Protein AF-A0A379U1R6-F1 (afdb_monomer_lite)

pLDDT: mean 86.16, std 8.95, range [50.12, 93.88]

InterPro domains:
  IPR001967 Peptidase S11, D-alanyl-D-alanine carboxypeptidase A, N-terminal [PF00768] (1-54)
  IPR012338 Beta-lactamase/transpeptidase-like [G3DSA:3.40.710.10] (1-57)
  IPR012338 Beta-lactamase/transpeptidase-like [SSF56601] (1-54)

Secondary structure (DSSP, 8-state):
--HHHHHHHHH-HHHHHGGG-SEEEETTEEEE-S-GGGG-SSS---------------

Structure (mmCIF, N/CA/C/O backbone):
data_AF-A0A379U1R6-F1
#
_entry.id   AF-A0A379U1R6-F1
#
loop_
_atom_site.group_PDB
_atom_site.id
_atom_site.type_symbol
_atom_site.label_atom_id
_atom_site.label_alt_id
_atom_site.label_comp_id
_atom_site.label_asym_id
_atom_site.label_entity_id
_atom_site.label_seq_id
_atom_site.pdbx_PDB_ins_code
_atom_site.Cartn_x
_atom_site.Cartn_y
_atom_site.Cartn_z
_atom_site.occupancy
_atom_site.B_iso_or_equiv
_atom_site.auth_seq_id
_atom_site.auth_comp_id
_atom_site.auth_asym_id
_atom_site.auth_atom_id
_atom_site.pdbx_PDB_model_num
ATOM 1 N N . MET A 1 1 ? 12.106 3.171 -8.339 1.00 75.06 1 MET A N 1
ATOM 2 C CA . MET A 1 1 ? 11.272 1.995 -8.682 1.00 75.06 1 MET A CA 1
ATOM 3 C C . MET A 1 1 ? 9.985 2.433 -9.390 1.00 75.06 1 MET A C 1
ATOM 5 O O . MET A 1 1 ? 8.916 2.326 -8.811 1.00 75.06 1 MET A O 1
ATOM 9 N N . ALA A 1 2 ? 10.067 2.963 -10.617 1.00 87.56 2 ALA A N 1
ATOM 10 C CA . ALA A 1 2 ? 8.881 3.456 -11.344 1.00 87.56 2 ALA A CA 1
ATOM 11 C C . ALA A 1 2 ? 8.341 2.440 -12.367 1.00 87.56 2 ALA A C 1
ATOM 13 O O . ALA A 1 2 ? 7.140 2.209 -12.434 1.00 87.56 2 ALA A O 1
ATOM 14 N N . LEU A 1 3 ? 9.233 1.773 -13.110 1.00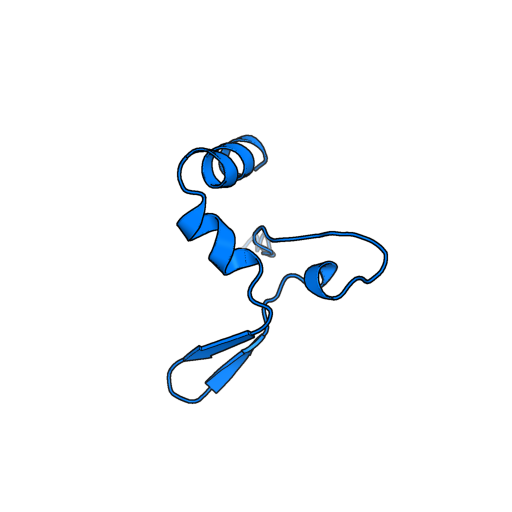 92.00 3 LEU A N 1
ATOM 15 C CA . LEU A 1 3 ? 8.855 0.778 -14.123 1.00 92.00 3 LEU A CA 1
ATOM 16 C C . LEU A 1 3 ? 8.142 -0.435 -13.516 1.00 92.00 3 LEU A C 1
ATOM 18 O O . LEU A 1 3 ? 7.139 -0.882 -14.056 1.00 92.00 3 LEU A O 1
ATOM 22 N N . LEU A 1 4 ? 8.609 -0.906 -12.354 1.00 88.94 4 LEU A N 1
ATOM 23 C CA . LEU A 1 4 ? 7.967 -2.009 -11.638 1.00 88.94 4 LEU A CA 1
ATOM 24 C C . LEU A 1 4 ? 6.555 -1.640 -11.163 1.00 88.94 4 LEU A C 1
ATOM 26 O O . LEU A 1 4 ? 5.652 -2.456 -11.264 1.00 88.94 4 LEU A O 1
ATOM 30 N N . GLY A 1 5 ? 6.349 -0.402 -10.700 1.00 87.81 5 GLY A N 1
ATOM 31 C CA . GLY A 1 5 ? 5.015 0.081 -10.332 1.00 87.81 5 GLY A CA 1
ATOM 32 C C . GLY A 1 5 ? 4.068 0.120 -11.529 1.00 87.81 5 GLY A C 1
ATOM 33 O O . GLY A 1 5 ? 2.930 -0.318 -11.424 1.00 87.81 5 GLY A O 1
ATOM 34 N N . LYS A 1 6 ? 4.559 0.572 -12.691 1.00 90.44 6 LYS A N 1
ATOM 35 C CA . LYS A 1 6 ? 3.781 0.576 -13.937 1.00 90.44 6 LYS A CA 1
ATOM 36 C C . LYS A 1 6 ? 3.385 -0.839 -14.371 1.00 90.44 6 LYS A C 1
ATOM 38 O O . LYS A 1 6 ? 2.230 -1.045 -14.723 1.00 90.44 6 LYS A O 1
ATOM 43 N N . ALA A 1 7 ? 4.323 -1.785 -14.333 1.00 92.56 7 ALA A N 1
ATOM 44 C CA . ALA A 1 7 ? 4.047 -3.186 -14.647 1.00 92.56 7 ALA A CA 1
ATOM 45 C C . ALA A 1 7 ? 3.023 -3.785 -13.672 1.00 92.56 7 ALA A C 1
ATOM 47 O O . ALA A 1 7 ? 2.091 -4.448 -14.095 1.00 92.56 7 ALA A O 1
ATOM 48 N N . LEU A 1 8 ? 3.123 -3.472 -12.377 1.00 89.62 8 LEU A N 1
ATOM 49 C CA . LEU A 1 8 ? 2.188 -3.979 -11.371 1.00 89.62 8 LEU A CA 1
ATOM 50 C C . LEU A 1 8 ? 0.754 -3.463 -11.593 1.00 89.62 8 LEU A C 1
ATOM 52 O O . LEU A 1 8 ? -0.194 -4.226 -11.467 1.00 89.62 8 LEU A O 1
ATOM 56 N N . ILE A 1 9 ? 0.596 -2.199 -11.998 1.00 91.00 9 ILE A N 1
ATOM 57 C CA . ILE A 1 9 ? -0.712 -1.624 -12.357 1.00 91.00 9 ILE A CA 1
ATOM 58 C C . ILE A 1 9 ? -1.285 -2.268 -13.629 1.00 91.00 9 ILE A C 1
ATOM 60 O O . ILE A 1 9 ? -2.487 -2.503 -13.709 1.00 91.00 9 ILE A O 1
ATOM 64 N N . HIS A 1 10 ? -0.442 -2.500 -14.638 1.00 93.75 10 HIS A N 1
ATOM 65 C CA . HIS A 1 10 ? -0.882 -2.927 -15.967 1.00 93.75 10 HIS A CA 1
ATOM 66 C C . HIS A 1 10 ? -1.074 -4.445 -16.086 1.00 93.75 10 HIS A C 1
ATOM 68 O O . HIS A 1 10 ? -2.074 -4.896 -16.635 1.00 93.75 10 HIS A O 1
ATOM 74 N N . ASP A 1 11 ? -0.121 -5.224 -15.577 1.00 93.69 11 ASP A N 1
ATOM 75 C CA . ASP A 1 11 ? -0.025 -6.663 -15.830 1.00 93.69 11 ASP A CA 1
ATOM 76 C C . ASP A 1 11 ? -0.781 -7.488 -14.778 1.00 93.69 11 ASP A C 1
ATOM 78 O O . ASP A 1 11 ? -1.230 -8.593 -15.075 1.00 93.69 11 ASP A O 1
ATOM 82 N N . VAL A 1 12 ? -0.935 -6.963 -13.554 1.00 93.88 12 VAL A N 1
ATOM 83 C CA . VAL A 1 12 ? -1.612 -7.639 -12.429 1.00 93.88 12 VAL A CA 1
ATOM 84 C C . VAL A 1 12 ? -2.565 -6.691 -11.675 1.00 93.88 12 VAL A C 1
ATOM 86 O O . VAL A 1 12 ? -2.385 -6.428 -10.484 1.00 93.88 12 VAL A O 1
ATOM 89 N N . PRO A 1 13 ? -3.612 -6.165 -12.339 1.00 91.44 13 PRO A N 1
ATOM 90 C CA . PRO A 1 13 ? -4.492 -5.144 -11.763 1.00 91.44 13 PRO A CA 1
ATOM 91 C C . PRO A 1 13 ? -5.252 -5.610 -10.509 1.00 91.44 13 PRO A C 1
ATOM 93 O O . PRO A 1 13 ? -5.491 -4.803 -9.609 1.00 91.44 13 PRO A O 1
ATOM 96 N N . ASP A 1 14 ? -5.592 -6.899 -10.416 1.00 89.75 14 ASP A N 1
ATOM 97 C CA . ASP A 1 14 ? -6.257 -7.471 -9.236 1.00 89.75 14 ASP A CA 1
ATOM 98 C C . ASP A 1 14 ? -5.336 -7.457 -8.008 1.00 89.75 14 ASP A C 1
ATOM 100 O O . ASP A 1 14 ? -5.761 -7.097 -6.912 1.00 89.75 14 ASP A O 1
ATOM 104 N N . GLU A 1 15 ? -4.049 -7.755 -8.206 1.00 89.62 15 GLU A N 1
ATOM 105 C CA . GLU A 1 15 ? -3.034 -7.648 -7.156 1.00 89.62 15 GLU A CA 1
ATOM 106 C C . GLU A 1 15 ? -2.781 -6.178 -6.807 1.00 89.62 15 GLU A C 1
ATOM 108 O O . GLU A 1 15 ? -2.661 -5.825 -5.638 1.00 89.62 15 GLU A O 1
ATOM 113 N N . TYR A 1 16 ? -2.765 -5.274 -7.795 1.00 90.88 16 TYR A N 1
ATOM 114 C CA . TYR A 1 16 ? -2.623 -3.843 -7.521 1.00 90.88 16 TYR A CA 1
ATOM 115 C C . TYR A 1 16 ? -3.750 -3.314 -6.626 1.00 90.88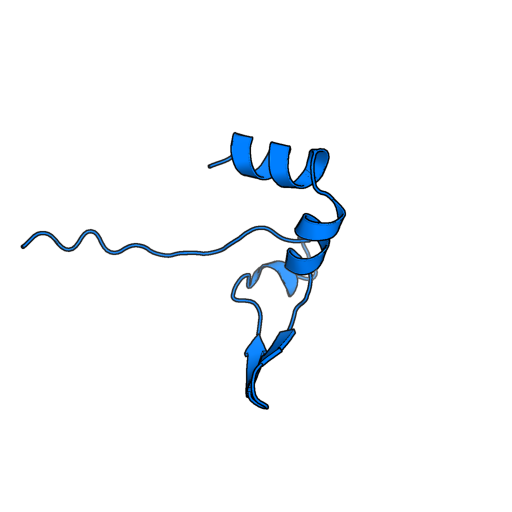 16 TYR A C 1
ATOM 117 O O . TYR A 1 16 ? -3.509 -2.484 -5.744 1.00 90.88 16 TYR A O 1
ATOM 125 N N . ALA A 1 17 ? -4.972 -3.816 -6.814 1.00 89.62 17 ALA A N 1
ATOM 126 C CA . ALA A 1 17 ? -6.148 -3.342 -6.101 1.00 89.62 17 ALA A CA 1
ATOM 127 C C . ALA A 1 17 ? -6.038 -3.489 -4.575 1.00 89.62 17 ALA A C 1
ATOM 129 O O . ALA A 1 17 ? -6.613 -2.658 -3.872 1.00 89.62 17 ALA A O 1
ATOM 130 N N . ILE A 1 18 ? -5.273 -4.452 -4.050 1.00 90.19 18 ILE A N 1
ATOM 131 C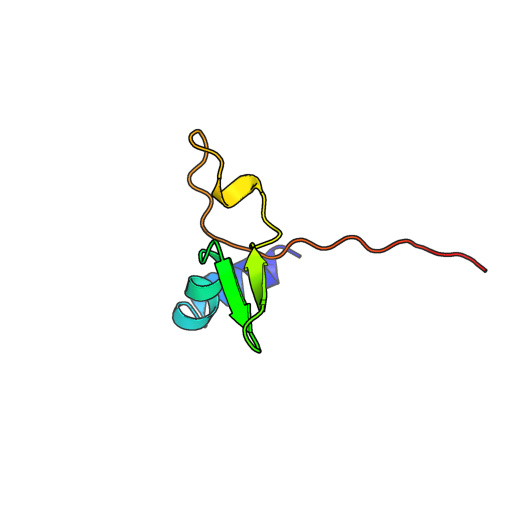 CA . ILE A 1 18 ? -5.093 -4.628 -2.596 1.00 90.19 18 ILE A CA 1
ATOM 132 C C . ILE A 1 18 ? -4.330 -3.452 -1.968 1.00 90.19 18 ILE A C 1
ATOM 134 O O . ILE A 1 18 ? -4.486 -3.146 -0.788 1.00 90.19 18 ILE A O 1
ATOM 138 N N . HIS A 1 19 ? -3.521 -2.727 -2.750 1.00 87.00 19 HIS A N 1
ATOM 139 C CA . HIS A 1 19 ? -2.727 -1.609 -2.242 1.00 87.00 19 HIS A CA 1
ATOM 140 C C . HIS A 1 19 ? -3.570 -0.392 -1.844 1.00 87.00 19 HIS A C 1
ATOM 142 O O . HIS A 1 19 ? -3.062 0.464 -1.111 1.00 87.00 19 HIS A O 1
ATOM 148 N N . LYS A 1 20 ? -4.835 -0.325 -2.283 1.00 89.25 20 LYS A N 1
ATOM 149 C CA . LYS A 1 20 ? -5.797 0.720 -1.900 1.00 89.25 20 LYS A CA 1
ATOM 150 C C . LYS A 1 20 ? -6.527 0.415 -0.594 1.00 89.25 20 LYS A C 1
ATOM 152 O O . LYS A 1 20 ? -7.185 1.298 -0.041 1.00 89.25 20 LYS A O 1
ATOM 157 N N . GLU A 1 21 ? -6.431 -0.819 -0.095 1.00 89.12 21 GLU A N 1
ATOM 158 C CA . GLU A 1 21 ? -7.037 -1.202 1.174 1.00 89.12 21 GLU A CA 1
ATOM 159 C C . GLU A 1 21 ? -6.385 -0.408 2.305 1.00 89.12 21 GLU A C 1
ATOM 161 O O . GLU A 1 21 ? -5.163 -0.407 2.486 1.00 89.12 21 GLU A O 1
ATOM 166 N N . LYS A 1 22 ? -7.214 0.322 3.057 1.00 87.81 22 LYS A N 1
ATOM 167 C CA . LYS A 1 22 ? -6.739 1.179 4.149 1.00 87.81 22 LYS A CA 1
ATOM 168 C C . LYS A 1 22 ? -6.328 0.369 5.370 1.00 87.81 22 LYS A C 1
ATOM 170 O O . LYS A 1 22 ? -5.479 0.821 6.136 1.00 87.81 22 LYS A O 1
ATOM 175 N N . GLU A 1 23 ? -6.918 -0.807 5.553 1.00 89.50 23 GLU A N 1
ATOM 176 C CA . GLU A 1 23 ? -6.700 -1.666 6.708 1.00 89.50 23 GLU A CA 1
ATOM 177 C C . GLU A 1 23 ? -6.878 -3.135 6.339 1.00 89.50 23 GLU A C 1
ATOM 179 O O . GLU A 1 23 ? -7.769 -3.478 5.569 1.00 89.50 23 GLU A O 1
ATOM 184 N N . PHE A 1 24 ? -6.073 -3.991 6.958 1.00 91.81 24 PHE A N 1
ATOM 185 C CA . PHE A 1 24 ? -6.163 -5.441 6.848 1.00 91.81 24 PHE A CA 1
ATOM 186 C C . PHE A 1 24 ? -6.131 -6.066 8.246 1.00 91.81 24 PHE A C 1
ATOM 188 O O . PHE A 1 24 ? -5.480 -5.536 9.146 1.00 91.81 24 PHE A O 1
ATOM 195 N N . THR A 1 25 ? -6.819 -7.190 8.455 1.00 92.31 25 THR A N 1
ATOM 196 C CA . THR A 1 25 ? -6.767 -7.923 9.731 1.00 92.31 25 THR A CA 1
ATOM 197 C C . THR A 1 25 ? -6.085 -9.262 9.524 1.00 92.31 25 THR A C 1
ATOM 199 O O . THR A 1 25 ? -6.566 -10.096 8.763 1.00 92.31 25 THR A O 1
ATOM 202 N N . PHE A 1 26 ? -4.993 -9.489 10.249 1.00 91.50 26 PHE A N 1
ATOM 203 C CA . PHE A 1 26 ? -4.293 -10.768 10.268 1.00 91.50 26 PHE A CA 1
ATOM 204 C C . PHE A 1 26 ? -4.192 -11.266 11.698 1.00 91.50 26 PHE A C 1
ATOM 206 O O . PHE A 1 26 ? -3.750 -10.519 12.570 1.00 91.50 26 PHE A O 1
ATOM 213 N N . ASN A 1 27 ? -4.577 -12.521 11.938 1.00 92.06 27 ASN A N 1
ATOM 214 C CA . ASN A 1 27 ? -4.503 -13.136 13.264 1.00 92.06 27 ASN A CA 1
ATOM 215 C C . ASN A 1 27 ? -5.175 -12.277 14.362 1.00 92.06 27 ASN A C 1
ATOM 217 O O . ASN A 1 27 ? -4.590 -12.019 15.410 1.00 92.06 27 ASN A O 1
ATOM 221 N N . ASN A 1 28 ? -6.382 -11.767 14.083 1.00 90.75 28 ASN A N 1
ATOM 222 C CA . ASN A 1 28 ? -7.150 -10.848 14.941 1.00 90.75 28 ASN A CA 1
ATOM 223 C C . ASN A 1 28 ? -6.489 -9.490 15.251 1.00 90.75 28 ASN A C 1
ATOM 225 O O . ASN A 1 28 ? -6.999 -8.733 16.075 1.00 90.75 28 ASN A O 1
ATOM 229 N N . ILE A 1 29 ? -5.394 -9.134 14.577 1.00 91.62 29 ILE A N 1
ATOM 230 C CA . ILE A 1 29 ? -4.729 -7.838 14.729 1.00 91.62 29 ILE A CA 1
ATOM 231 C C . ILE A 1 29 ? -5.022 -6.988 13.493 1.00 91.62 29 ILE A C 1
ATOM 233 O O . ILE A 1 29 ? -4.633 -7.342 12.376 1.00 91.62 29 ILE A O 1
ATOM 237 N N . ARG A 1 30 ? -5.693 -5.848 13.699 1.00 93.44 30 ARG A N 1
ATOM 238 C CA . ARG A 1 30 ? -5.897 -4.826 12.660 1.00 93.44 30 ARG A CA 1
ATOM 239 C C . ARG A 1 30 ? -4.584 -4.109 12.368 1.00 93.44 30 ARG A C 1
ATOM 241 O O . ARG A 1 30 ? -3.921 -3.607 13.273 1.00 93.44 30 ARG A O 1
ATOM 248 N N . GLN A 1 31 ? -4.231 -4.044 11.093 1.00 89.88 31 GLN A N 1
ATOM 249 C CA . GLN A 1 31 ? -3.022 -3.419 10.582 1.00 89.88 31 GLN A CA 1
ATOM 250 C C . GLN A 1 31 ? -3.406 -2.383 9.518 1.00 89.88 31 GLN A C 1
ATOM 252 O O . GLN A 1 31 ? -3.876 -2.756 8.441 1.00 89.88 31 GLN A O 1
ATOM 257 N N . PRO A 1 32 ? -3.224 -1.081 9.789 1.00 91.81 32 PRO A N 1
ATOM 258 C CA . PRO A 1 32 ? -3.464 -0.051 8.792 1.00 91.81 32 PRO A CA 1
ATOM 259 C C . PRO A 1 32 ? -2.353 -0.035 7.738 1.00 91.81 32 PRO A C 1
ATOM 261 O O . PRO A 1 32 ? -1.179 -0.310 8.017 1.00 91.81 32 PRO A O 1
ATOM 264 N N . ASN A 1 33 ? -2.714 0.348 6.518 1.00 88.25 33 ASN A N 1
ATOM 265 C CA . ASN A 1 33 ? -1.774 0.550 5.429 1.00 88.25 33 ASN A CA 1
ATOM 266 C C . ASN A 1 33 ? -0.794 1.684 5.776 1.00 88.25 33 ASN A C 1
ATOM 268 O O . ASN A 1 33 ? -1.160 2.747 6.269 1.00 88.25 33 ASN A O 1
ATOM 272 N N . ARG A 1 34 ? 0.498 1.483 5.526 1.00 90.81 34 ARG A N 1
ATOM 273 C CA . ARG A 1 34 ? 1.513 2.499 5.853 1.00 90.81 34 ARG A CA 1
ATOM 274 C C . ARG A 1 34 ? 1.588 3.625 4.820 1.00 90.81 34 ARG A C 1
ATOM 276 O O . ARG A 1 34 ? 2.355 4.569 5.015 1.00 90.81 34 ARG A O 1
ATOM 283 N N . ASN A 1 35 ? 0.836 3.546 3.722 1.00 90.12 35 ASN A N 1
ATOM 284 C CA . ASN A 1 35 ? 0.741 4.622 2.746 1.00 90.12 35 ASN A CA 1
ATOM 285 C C . ASN A 1 35 ? -0.242 5.712 3.203 1.00 90.12 35 ASN A C 1
ATOM 287 O O . ASN A 1 35 ? -1.426 5.681 2.878 1.00 90.12 35 ASN A O 1
ATOM 291 N N . ARG A 1 36 ? 0.267 6.719 3.924 1.00 86.75 36 ARG A N 1
ATOM 292 C CA . ARG A 1 36 ? -0.534 7.841 4.453 1.00 86.75 36 ARG A CA 1
ATOM 293 C C . ARG A 1 36 ? -1.275 8.649 3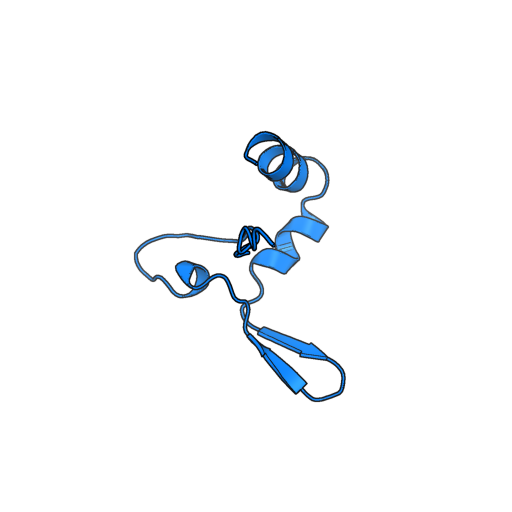.379 1.00 86.75 36 ARG A C 1
ATOM 295 O O . ARG A 1 36 ? -2.246 9.325 3.707 1.00 86.75 36 ARG A O 1
ATOM 302 N N . LEU A 1 37 ? -0.845 8.581 2.118 1.00 88.38 37 LEU A N 1
ATOM 303 C CA . LEU A 1 37 ? -1.486 9.308 1.024 1.00 88.38 37 LEU A CA 1
ATOM 304 C C . LEU A 1 37 ? -2.890 8.775 0.701 1.00 88.38 37 LEU A C 1
ATOM 306 O O . LEU A 1 37 ? -3.708 9.546 0.214 1.00 88.38 37 LEU A O 1
ATOM 310 N N . LEU A 1 38 ? -3.208 7.528 1.074 1.00 86.81 38 LEU A N 1
ATOM 311 C CA . LEU A 1 38 ? -4.554 6.947 0.939 1.00 86.81 38 LEU A CA 1
ATOM 312 C C . LEU A 1 38 ? -5.625 7.660 1.793 1.00 86.81 38 LEU A C 1
ATOM 314 O O . LEU A 1 38 ? -6.825 7.457 1.599 1.00 86.81 38 LEU A O 1
ATOM 318 N N . TRP A 1 39 ? -5.209 8.474 2.769 1.00 86.19 39 TRP A N 1
ATOM 319 C CA . TRP A 1 39 ? -6.097 9.295 3.601 1.00 86.19 39 TRP A CA 1
ATOM 320 C C . TRP A 1 39 ? -6.136 10.764 3.173 1.00 86.19 39 TRP A C 1
ATOM 322 O O . TRP A 1 39 ? -6.868 11.548 3.775 1.00 86.19 39 TRP A O 1
ATOM 332 N N . SER A 1 40 ? -5.364 11.154 2.156 1.00 85.31 40 SER A N 1
ATOM 333 C CA . SER A 1 40 ? -5.404 12.516 1.631 1.00 85.31 40 SER A CA 1
ATOM 334 C C . SER A 1 40 ? -6.711 12.745 0.878 1.00 85.31 40 SER A C 1
ATOM 336 O O . SER A 1 40 ? -7.049 11.995 -0.029 1.00 85.31 40 SER A O 1
ATOM 338 N N . THR A 1 41 ? -7.439 13.804 1.221 1.00 79.62 41 THR A N 1
ATOM 339 C CA . THR A 1 41 ? -8.657 14.218 0.503 1.00 79.62 41 THR A CA 1
ATOM 340 C C . THR A 1 41 ? -8.354 15.028 -0.755 1.00 79.62 41 THR A C 1
ATOM 342 O O . THR A 1 41 ? -9.222 15.193 -1.604 1.00 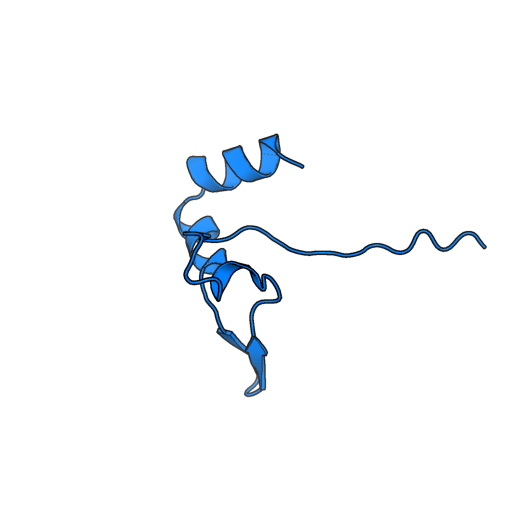79.62 41 THR A O 1
ATOM 345 N N . ASN A 1 42 ? -7.124 15.536 -0.879 1.00 83.75 42 ASN A N 1
ATOM 346 C CA . ASN A 1 42 ? -6.717 16.441 -1.958 1.00 83.75 42 ASN A CA 1
ATOM 347 C C . ASN A 1 42 ? -6.049 15.712 -3.132 1.00 83.75 42 ASN A C 1
ATOM 349 O O . ASN A 1 42 ? -5.796 16.316 -4.169 1.00 83.75 42 ASN A O 1
ATOM 353 N N . LEU A 1 43 ? -5.713 14.432 -2.959 1.00 83.19 43 LEU A N 1
ATOM 354 C CA . LEU A 1 43 ? -5.018 13.613 -3.947 1.00 83.19 43 LEU A CA 1
ATOM 355 C C . LEU A 1 43 ? -5.725 12.263 -4.046 1.00 83.19 43 LEU A C 1
ATOM 357 O O . LEU A 1 43 ? -5.919 11.596 -3.035 1.00 83.19 43 LEU A O 1
ATOM 361 N N . HIS A 1 44 ? -6.067 11.847 -5.264 1.00 81.94 44 HIS A N 1
ATOM 362 C CA . HIS A 1 44 ? -6.669 10.539 -5.519 1.00 81.94 44 HIS A CA 1
ATOM 363 C C . HIS A 1 44 ? -5.564 9.474 -5.607 1.00 81.94 44 HIS A C 1
ATOM 365 O O . HIS A 1 44 ? -5.207 9.021 -6.689 1.00 81.94 44 HIS A O 1
ATOM 371 N N . VAL A 1 45 ? -4.948 9.151 -4.465 1.00 85.12 45 VAL A N 1
ATOM 372 C CA . VAL A 1 45 ? -3.910 8.112 -4.382 1.00 85.12 45 VAL A CA 1
ATOM 373 C C . VAL A 1 45 ? -4.559 6.777 -4.057 1.00 85.12 45 VAL A C 1
ATOM 375 O O . VAL A 1 45 ? -5.314 6.669 -3.094 1.00 85.12 45 VAL A O 1
ATOM 378 N N . ASP A 1 46 ? -4.233 5.763 -4.845 1.00 82.69 46 ASP A N 1
ATOM 379 C CA . ASP A 1 46 ? -4.894 4.460 -4.860 1.00 82.69 46 ASP A CA 1
ATOM 380 C C . ASP A 1 46 ? -3.946 3.284 -4.591 1.00 82.69 46 ASP A C 1
ATOM 382 O O . ASP A 1 46 ? -4.381 2.140 -4.598 1.00 82.69 46 ASP A O 1
ATOM 386 N N . GLY A 1 47 ? -2.668 3.513 -4.285 1.00 83.31 47 GLY A N 1
ATOM 387 C CA . GLY A 1 47 ? -1.808 2.394 -3.914 1.00 83.31 47 GLY A CA 1
ATOM 388 C C . GLY A 1 47 ? -0.326 2.697 -3.887 1.00 83.31 47 GLY A C 1
ATOM 389 O O . GLY A 1 47 ? 0.096 3.799 -3.542 1.00 83.31 47 GLY A O 1
ATOM 390 N N . MET A 1 48 ? 0.463 1.685 -4.251 1.00 87.75 48 MET A N 1
ATOM 391 C CA . MET A 1 48 ? 1.919 1.605 -4.096 1.00 87.75 48 MET A CA 1
ATOM 392 C C . MET A 1 48 ? 2.396 1.380 -2.654 1.00 87.75 48 MET A C 1
ATOM 394 O O . MET A 1 48 ? 1.667 1.509 -1.669 1.00 87.75 48 MET A O 1
ATOM 398 N N . LYS A 1 49 ? 3.662 0.975 -2.539 1.00 87.06 49 LYS A N 1
ATOM 399 C CA . LYS A 1 49 ? 4.287 0.536 -1.291 1.00 87.06 49 LYS A CA 1
ATOM 400 C C . LYS A 1 49 ? 5.178 1.624 -0.692 1.00 87.06 49 LYS A C 1
ATOM 402 O O . LYS A 1 49 ? 5.980 2.231 -1.394 1.00 87.06 49 LYS A O 1
ATOM 407 N N . THR A 1 50 ? 5.093 1.806 0.627 1.00 86.69 50 THR A N 1
ATOM 408 C CA . THR A 1 50 ? 6.054 2.601 1.405 1.00 86.69 50 THR A CA 1
ATOM 409 C C . THR A 1 50 ? 7.099 1.708 2.077 1.00 86.69 50 THR A C 1
ATOM 411 O O . THR A 1 50 ? 6.807 0.580 2.491 1.00 86.69 50 THR A O 1
ATOM 414 N N . GLY A 1 51 ? 8.326 2.215 2.197 1.00 87.12 51 GLY A N 1
ATOM 415 C CA . GLY A 1 51 ? 9.434 1.548 2.872 1.00 87.12 51 GLY A CA 1
ATOM 416 C C . GLY A 1 51 ? 10.563 2.531 3.166 1.00 87.12 51 GLY A C 1
ATOM 417 O O . GLY A 1 51 ? 10.794 3.456 2.391 1.00 87.12 51 GLY A O 1
ATOM 418 N N . THR A 1 52 ? 11.249 2.320 4.284 1.00 87.00 52 THR A N 1
ATOM 419 C CA . THR A 1 52 ? 12.446 3.071 4.673 1.00 87.00 52 THR A CA 1
ATOM 420 C C . THR A 1 52 ? 13.553 2.058 4.911 1.00 87.00 52 THR A C 1
ATOM 422 O O . THR A 1 52 ? 13.345 1.089 5.640 1.00 87.00 52 THR A O 1
ATOM 425 N N . THR A 1 53 ? 14.722 2.280 4.322 1.00 82.62 53 THR A N 1
ATOM 426 C CA . THR A 1 53 ? 15.912 1.463 4.574 1.00 82.62 53 THR A CA 1
ATOM 427 C C . THR A 1 53 ? 16.975 2.357 5.190 1.00 82.62 53 THR A C 1
ATOM 429 O O . THR A 1 53 ? 17.359 3.361 4.597 1.00 82.62 53 THR A O 1
ATOM 432 N N . THR A 1 54 ? 17.448 2.012 6.386 1.00 82.94 54 THR A N 1
ATOM 433 C CA . THR A 1 54 ? 18.618 2.663 6.983 1.00 82.94 54 THR A CA 1
ATOM 434 C C . THR A 1 54 ? 19.870 2.036 6.383 1.00 82.94 54 THR A C 1
ATOM 436 O O . THR A 1 54 ? 20.077 0.831 6.520 1.00 82.94 54 THR A O 1
ATOM 439 N N . ALA A 1 55 ? 20.725 2.839 5.746 1.00 69.44 55 ALA A N 1
ATOM 440 C CA . ALA A 1 55 ? 22.087 2.422 5.428 1.00 69.44 55 ALA A CA 1
ATOM 441 C C . ALA A 1 55 ? 22.891 2.409 6.735 1.00 69.44 55 ALA A C 1
ATOM 443 O O . ALA A 1 55 ? 23.490 3.407 7.129 1.00 69.44 55 ALA A O 1
ATOM 444 N N . ARG A 1 56 ? 22.820 1.302 7.476 1.00 55.38 56 ARG A N 1
ATOM 445 C CA . ARG A 1 56 ? 23.692 1.089 8.628 1.00 55.38 56 ARG A CA 1
ATOM 446 C C . ARG A 1 56 ? 25.054 0.663 8.088 1.00 55.38 56 ARG A C 1
ATOM 448 O O . ARG A 1 56 ? 25.224 -0.492 7.718 1.00 55.38 56 ARG A O 1
ATOM 455 N N . TRP A 1 57 ? 25.988 1.604 8.027 1.00 53.19 57 TRP A N 1
ATOM 456 C CA . TRP A 1 57 ? 27.404 1.284 7.898 1.00 53.19 57 TRP A CA 1
ATOM 457 C C . TRP A 1 57 ? 27.886 0.809 9.270 1.00 53.19 57 TRP A C 1
ATOM 459 O O . TRP A 1 57 ? 27.726 1.525 10.262 1.00 53.19 57 TRP A O 1
ATOM 469 N N . VAL A 1 58 ? 28.347 -0.440 9.330 1.00 50.12 58 VAL A N 1
ATOM 470 C CA . VAL A 1 58 ? 29.223 -0.920 10.407 1.00 50.12 58 VAL A CA 1
ATOM 471 C C . VAL A 1 58 ? 30.632 -0.458 10.076 1.00 50.12 58 VAL A C 1
ATOM 473 O O . VAL A 1 58 ? 30.973 -0.520 8.874 1.00 50.12 58 VAL A O 1
#

Sequence (58 aa):
MALLGKALIHDVPDEYAIHKEKEFTFNNIRQPNRNRLLWSTNLHVDGMKTGTTTARWV

Radius of gyration: 13.99 Å; chains: 1; bounding box: 38×30×31 Å

Organism: Salmonella diarizonae (NCBI:txid59204)

Foldse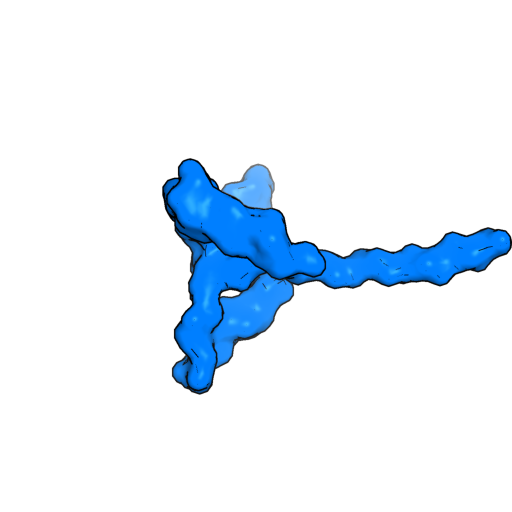ek 3Di:
DVVVVVCCCPVPVVVQQVQLDQWDADPNDIDGAPPPCSVDPVDPDRGDHDDDDDPDDD